Protein AF-A0A6V8D9H2-F1 (afdb_monomer)

Foldseek 3Di:
DLADDPVRVVVVCVVPAPVVCNPVVVVVVVVCDVPALDQPDHPLVPRPCNVVDPCSVPSNPHNPDDDADAAEDEKEFEWAAEPVRATAWDQADCDDDCHRAIDTDMDRDDPPVPFAWDAWDWDDDPHHTYIYTYTYDYDHDHDDPVVDDDPPPPD

pLDDT: mean 92.63, std 9.03, range [36.03, 98.44]

Secondary structure (DSSP, 8-state):
--S--HHHHHHHHHHH--GGGHHHHHHHHHHHHHHTS-SSS--TTT-TTTTT-GGGGSGGGSSPP---PPEEEEEEEEEEE-TTSPBP-EEPPSSSTTTT-EESEEESS---TTSEEEEEEEEE-SSEEEEEEEEEEE-SS---TTSS-------

Radius of gyration: 24.23 Å; Cα contacts (8 Å, |Δi|>4): 213; chains: 1; bounding box: 51×33×61 Å

Mean predicted aligned error: 6.46 Å

Structure (mmCIF, N/CA/C/O backbone):
data_AF-A0A6V8D9H2-F1
#
_entry.id   AF-A0A6V8D9H2-F1
#
loop_
_atom_site.group_PDB
_atom_site.id
_atom_site.type_symbol
_atom_site.label_atom_id
_atom_site.label_alt_id
_atom_site.label_comp_id
_atom_site.label_asym_id
_atom_site.label_entity_id
_atom_site.label_seq_id
_atom_site.pdbx_PDB_ins_code
_atom_site.Cartn_x
_atom_site.Cartn_y
_atom_site.Cartn_z
_atom_site.occupancy
_atom_site.B_iso_or_equiv
_atom_site.auth_seq_id
_atom_site.auth_comp_id
_atom_site.auth_asym_id
_atom_site.auth_atom_id
_atom_site.pdbx_PDB_model_num
ATOM 1 N N . ASP A 1 1 ? 22.622 -6.056 -16.670 1.00 82.00 1 ASP A N 1
ATOM 2 C CA . ASP A 1 1 ? 22.184 -6.567 -15.365 1.00 82.00 1 ASP A CA 1
ATOM 3 C C . ASP A 1 1 ? 20.658 -6.588 -15.344 1.00 82.00 1 ASP A C 1
ATOM 5 O O . ASP A 1 1 ? 20.072 -5.668 -15.902 1.00 82.00 1 ASP A O 1
ATOM 9 N N . ALA A 1 2 ?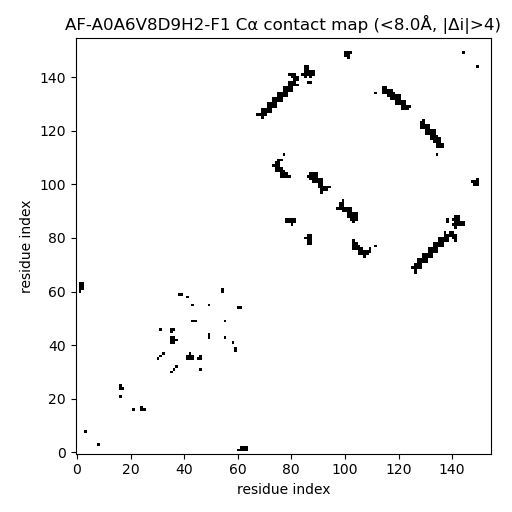 20.028 -7.646 -14.828 1.00 87.12 2 ALA A N 1
ATOM 10 C CA . ALA A 1 2 ? 18.568 -7.729 -14.692 1.00 87.12 2 ALA A CA 1
ATOM 11 C C . ALA A 1 2 ? 18.058 -7.117 -13.377 1.00 87.12 2 ALA A C 1
ATOM 13 O O . ALA A 1 2 ? 16.860 -6.871 -13.249 1.00 87.12 2 ALA A O 1
ATOM 14 N N . SER A 1 3 ? 18.968 -6.821 -12.447 1.00 89.56 3 SER A N 1
ATOM 15 C CA . SER A 1 3 ? 18.671 -6.278 -11.122 1.00 89.56 3 SER A CA 1
ATOM 16 C C . SER A 1 3 ? 19.520 -5.032 -10.829 1.00 89.56 3 SER A C 1
ATOM 18 O O . SER A 1 3 ? 20.252 -5.020 -9.838 1.00 89.56 3 SER A O 1
ATOM 20 N N . PRO A 1 4 ? 19.479 -3.985 -11.678 1.00 91.19 4 PRO A N 1
ATOM 21 C CA . PRO A 1 4 ? 20.309 -2.805 -11.467 1.00 91.19 4 PRO A CA 1
ATOM 22 C C . PRO A 1 4 ? 19.927 -2.089 -10.163 1.00 91.19 4 PRO A C 1
ATOM 24 O O . PRO A 1 4 ? 18.753 -2.005 -9.797 1.00 91.19 4 PRO A O 1
ATOM 27 N N . SER A 1 5 ? 20.922 -1.539 -9.467 1.00 92.88 5 SER A N 1
ATOM 28 C CA . SER A 1 5 ? 20.682 -0.710 -8.283 1.00 92.88 5 SER A CA 1
ATOM 29 C C . SER A 1 5 ? 20.039 0.632 -8.674 1.00 92.88 5 SER A C 1
ATOM 31 O O . SER A 1 5 ? 20.299 1.126 -9.775 1.00 92.88 5 SER A O 1
ATOM 33 N N . PRO A 1 6 ? 19.249 1.277 -7.792 1.00 93.75 6 PRO A N 1
ATOM 34 C CA . PRO A 1 6 ? 18.668 2.588 -8.091 1.00 93.75 6 PRO A CA 1
ATOM 35 C C . PRO A 1 6 ? 19.701 3.645 -8.530 1.00 93.75 6 PRO A C 1
ATOM 37 O O . PRO A 1 6 ? 19.439 4.319 -9.524 1.00 93.75 6 PRO A O 1
ATOM 40 N N . PRO A 1 7 ? 20.902 3.747 -7.915 1.00 96.69 7 PRO A N 1
ATOM 41 C CA . PRO A 1 7 ? 21.945 4.646 -8.412 1.00 96.69 7 PRO A CA 1
ATOM 42 C C . PRO A 1 7 ? 22.411 4.312 -9.833 1.00 96.69 7 PRO A C 1
ATOM 44 O O . PRO A 1 7 ? 22.593 5.216 -10.638 1.00 96.69 7 PRO A O 1
ATOM 47 N N . SER A 1 8 ? 22.552 3.026 -10.179 1.00 94.62 8 SER A N 1
ATOM 48 C CA . SER A 1 8 ? 22.930 2.624 -11.540 1.00 94.62 8 SER A CA 1
ATOM 49 C C . SER A 1 8 ? 21.862 2.989 -12.569 1.00 94.62 8 SER A C 1
ATOM 51 O O . SER A 1 8 ? 22.209 3.341 -13.696 1.00 94.62 8 SER A O 1
ATOM 53 N N . VAL A 1 9 ? 20.580 2.880 -12.206 1.00 93.62 9 VAL A N 1
ATOM 54 C CA . VAL A 1 9 ? 19.468 3.297 -13.070 1.00 93.62 9 VAL A CA 1
ATOM 55 C C . VAL A 1 9 ? 19.478 4.813 -13.246 1.00 93.62 9 VAL A C 1
ATOM 57 O O . VAL A 1 9 ? 19.365 5.278 -14.377 1.00 93.62 9 VAL A O 1
ATOM 60 N N . GLN A 1 10 ? 19.681 5.570 -12.162 1.00 95.38 10 GLN A N 1
ATOM 61 C CA . GLN A 1 10 ? 19.762 7.031 -12.211 1.00 95.38 10 GLN A CA 1
ATOM 62 C C . GLN A 1 10 ? 20.922 7.500 -13.094 1.00 95.38 10 GLN A C 1
ATOM 64 O O . GLN A 1 10 ? 20.703 8.282 -14.009 1.00 95.38 10 GLN A O 1
ATOM 69 N N . SER A 1 11 ? 22.130 6.959 -12.905 1.00 97.00 11 SER A N 1
ATOM 70 C CA . SER A 1 11 ? 23.286 7.326 -13.732 1.00 97.00 11 SER A CA 1
ATOM 71 C C . SER A 1 11 ? 23.067 7.042 -15.219 1.00 97.00 11 SER A C 1
ATOM 73 O O . SER A 1 11 ? 23.532 7.802 -16.064 1.00 97.00 11 SER A O 1
ATOM 75 N N . TRP A 1 12 ? 22.360 5.960 -15.560 1.00 94.25 12 TRP A N 1
ATOM 76 C CA . TRP A 1 12 ? 21.986 5.699 -16.949 1.00 94.25 12 TRP A CA 1
ATOM 77 C C . TRP A 1 12 ? 20.944 6.701 -17.454 1.00 94.25 12 TRP A C 1
ATOM 79 O O . TRP A 1 12 ? 21.103 7.212 -18.558 1.00 94.25 12 TRP A O 1
ATOM 89 N N . ALA A 1 13 ? 19.915 6.995 -16.653 1.00 94.75 13 ALA A N 1
ATOM 90 C CA . ALA A 1 13 ? 18.868 7.951 -17.001 1.00 94.75 13 ALA A CA 1
ATOM 91 C C . ALA A 1 13 ? 19.447 9.348 -17.271 1.00 94.75 13 ALA A C 1
ATOM 93 O O . ALA A 1 13 ? 19.122 9.944 -18.294 1.00 94.75 13 ALA A O 1
ATOM 94 N N . ASP A 1 14 ? 20.365 9.815 -16.423 1.00 95.75 14 ASP A N 1
ATOM 95 C CA . ASP A 1 14 ? 21.052 11.100 -16.587 1.00 95.75 14 ASP A CA 1
ATOM 96 C C . ASP A 1 14 ? 21.898 11.133 -17.868 1.00 95.75 14 ASP A C 1
ATOM 98 O O . ASP A 1 14 ? 21.921 12.135 -18.578 1.00 95.75 14 ASP A O 1
ATOM 102 N N . ALA A 1 15 ? 22.566 10.023 -18.201 1.00 95.38 15 ALA A N 1
ATOM 103 C CA . ALA A 1 15 ? 23.415 9.928 -19.387 1.00 95.38 15 ALA A CA 1
ATOM 104 C C . ALA A 1 15 ? 22.631 9.937 -20.711 1.00 95.38 15 ALA A C 1
ATOM 106 O O . ALA A 1 15 ? 23.188 10.307 -21.744 1.00 95.38 15 ALA A O 1
ATOM 107 N N . VAL A 1 16 ? 21.367 9.502 -20.702 1.00 93.19 16 VAL A N 1
ATOM 108 C CA . VAL A 1 16 ? 20.512 9.459 -21.903 1.00 93.19 16 VAL A CA 1
ATOM 109 C C . VAL A 1 16 ? 19.492 10.594 -21.956 1.00 93.19 16 VAL A C 1
ATOM 111 O O . VAL A 1 16 ? 18.766 10.700 -22.942 1.00 93.19 16 VAL A O 1
ATOM 114 N N . LEU A 1 17 ? 19.413 11.423 -20.914 1.00 95.62 17 LEU A N 1
ATOM 115 C CA . LEU A 1 17 ? 18.440 12.500 -20.808 1.00 95.62 17 LEU A CA 1
ATOM 116 C C . LEU A 1 17 ? 18.625 13.525 -21.929 1.00 95.62 17 LEU A C 1
ATOM 118 O O . LEU A 1 17 ? 19.703 14.088 -22.125 1.00 95.62 17 LEU A O 1
ATOM 122 N N . TRP A 1 18 ? 17.531 13.844 -22.615 1.00 95.69 18 TRP A N 1
ATOM 123 C CA . TRP A 1 18 ? 17.488 14.993 -23.507 1.00 95.69 18 TRP A CA 1
ATOM 124 C C . TRP A 1 18 ? 17.215 16.274 -22.708 1.00 95.69 18 TRP A C 1
ATOM 126 O O . TRP A 1 18 ? 16.068 16.679 -22.529 1.00 95.69 18 TRP A O 1
ATOM 136 N N . SER A 1 19 ? 18.277 16.912 -22.209 1.00 94.31 19 SER A N 1
ATOM 137 C CA . SER A 1 19 ? 18.178 18.077 -21.312 1.00 94.31 19 SER A CA 1
ATOM 138 C C . SER A 1 19 ? 17.323 19.246 -21.831 1.00 94.31 19 SER A C 1
ATOM 140 O O . SER A 1 19 ? 16.612 19.833 -21.017 1.00 94.31 19 SER A O 1
ATOM 142 N N . PRO A 1 20 ? 17.332 19.602 -23.135 1.00 97.00 20 PRO A N 1
ATOM 143 C CA . PRO A 1 20 ? 16.496 20.689 -23.652 1.00 97.00 20 PRO A CA 1
ATOM 144 C C . PRO A 1 20 ? 14.986 20.469 -23.504 1.00 97.00 20 PRO A C 1
ATOM 146 O O . PRO A 1 20 ? 14.241 21.443 -23.512 1.00 97.00 20 PRO A O 1
ATOM 149 N N . ASP A 1 21 ? 14.535 19.219 -23.364 1.00 96.44 21 ASP A N 1
ATOM 150 C CA . ASP A 1 21 ? 13.128 18.884 -23.129 1.00 96.44 21 ASP A CA 1
ATOM 151 C C . ASP A 1 21 ? 13.000 17.649 -22.221 1.00 96.44 21 ASP A C 1
ATOM 153 O O . ASP A 1 21 ? 12.437 16.605 -22.568 1.00 96.44 21 ASP A O 1
ATOM 157 N N . ALA A 1 22 ? 13.591 17.768 -21.031 1.00 96.38 22 ALA A N 1
ATOM 158 C CA . ALA A 1 22 ? 13.644 16.694 -20.044 1.00 96.38 22 ALA A CA 1
ATOM 159 C C . ALA A 1 22 ? 12.246 16.207 -19.616 1.00 96.38 22 ALA A C 1
ATOM 161 O O . ALA A 1 22 ? 12.066 15.027 -19.312 1.00 96.38 22 ALA A O 1
ATOM 162 N N . GLY A 1 23 ? 11.252 17.103 -19.609 1.00 96.88 23 GLY A N 1
ATOM 163 C CA . GLY A 1 23 ? 9.868 16.782 -19.259 1.00 96.88 23 GLY A CA 1
ATOM 164 C C . GLY A 1 23 ? 9.243 15.799 -20.245 1.00 96.88 23 GLY A C 1
ATOM 165 O O . GLY A 1 23 ? 8.810 14.717 -19.839 1.00 96.88 23 GLY A O 1
ATOM 166 N N . ASN A 1 24 ? 9.261 16.128 -21.541 1.00 97.56 24 ASN A N 1
ATOM 167 C CA . ASN A 1 24 ? 8.725 15.232 -22.564 1.00 97.56 24 ASN A CA 1
ATOM 168 C C . ASN A 1 24 ? 9.559 13.957 -22.702 1.00 97.56 24 ASN A C 1
ATOM 170 O O . ASN A 1 24 ? 8.991 12.891 -22.928 1.00 97.56 24 ASN A O 1
ATOM 174 N N . TRP A 1 25 ? 10.881 14.027 -22.509 1.00 96.81 25 TRP A N 1
ATOM 175 C CA . TRP A 1 25 ? 11.728 12.833 -22.474 1.00 96.81 25 TRP A CA 1
ATOM 176 C C . TRP A 1 25 ? 11.294 11.854 -21.376 1.00 96.81 25 TRP A C 1
ATOM 178 O O . TRP A 1 25 ? 11.032 10.683 -21.656 1.00 96.81 25 TRP A O 1
ATOM 188 N N . ASN A 1 26 ? 11.157 12.332 -20.136 1.00 96.12 26 ASN A N 1
ATOM 189 C CA . ASN A 1 26 ? 10.731 11.501 -19.010 1.00 96.12 26 ASN A CA 1
ATOM 190 C C . ASN A 1 26 ? 9.326 10.934 -19.234 1.00 96.12 26 ASN A C 1
ATOM 192 O O . ASN A 1 26 ? 9.109 9.739 -19.025 1.00 96.12 26 ASN A O 1
ATOM 196 N N . GLN A 1 27 ? 8.397 11.756 -19.731 1.00 97.62 27 GLN A N 1
ATOM 197 C CA . GLN A 1 27 ? 7.046 11.303 -20.050 1.00 97.62 27 GLN A CA 1
ATOM 198 C C . GLN A 1 27 ? 7.050 10.230 -21.145 1.00 97.62 27 GLN A C 1
ATOM 200 O O . GLN A 1 27 ? 6.366 9.220 -21.007 1.00 97.62 27 GLN A O 1
ATOM 205 N N . ALA A 1 28 ? 7.848 10.395 -22.203 1.00 96.50 28 ALA A N 1
ATOM 206 C CA . ALA A 1 28 ? 7.965 9.408 -23.273 1.00 96.50 28 ALA A CA 1
ATOM 207 C C . ALA A 1 28 ? 8.517 8.066 -22.761 1.00 96.50 28 ALA A C 1
ATOM 209 O O . ALA A 1 28 ? 8.022 7.007 -23.151 1.00 96.50 28 ALA A O 1
ATOM 210 N N . VAL A 1 29 ? 9.502 8.088 -21.855 1.00 95.81 29 VAL A N 1
ATOM 211 C CA . VAL A 1 29 ? 10.046 6.872 -21.225 1.00 95.81 29 VAL A CA 1
ATOM 212 C C . VAL A 1 29 ? 9.006 6.196 -20.320 1.00 95.81 29 VAL A C 1
ATOM 214 O O . VAL A 1 29 ? 8.861 4.972 -20.367 1.00 95.81 29 VAL A O 1
ATOM 217 N N . MET A 1 30 ? 8.251 6.967 -19.530 1.00 96.62 30 MET A N 1
ATOM 218 C CA . MET A 1 30 ? 7.162 6.443 -18.694 1.00 96.62 30 MET A CA 1
ATOM 219 C C . MET A 1 30 ? 6.048 5.816 -19.543 1.00 96.62 30 MET A C 1
ATOM 221 O O . MET A 1 30 ? 5.632 4.686 -19.279 1.00 96.62 30 MET A O 1
ATOM 225 N N . GLU A 1 31 ? 5.619 6.504 -20.602 1.00 97.75 31 GLU A N 1
ATOM 226 C CA . GLU A 1 31 ? 4.577 6.041 -21.521 1.00 97.75 31 GLU A CA 1
ATOM 227 C C . GLU A 1 31 ? 5.002 4.770 -22.267 1.00 97.75 31 GLU A C 1
ATOM 229 O O . GLU A 1 31 ? 4.214 3.830 -22.416 1.00 97.75 31 GLU A O 1
ATOM 234 N N . LEU A 1 32 ? 6.277 4.688 -22.669 1.00 96.81 32 LEU A N 1
ATOM 235 C CA . LEU A 1 32 ? 6.856 3.481 -23.252 1.00 96.81 32 LEU A CA 1
ATOM 236 C C . LEU A 1 32 ? 6.722 2.288 -22.294 1.00 96.81 32 LEU A C 1
ATOM 238 O O . LEU A 1 32 ? 6.323 1.207 -22.730 1.00 96.81 32 LEU A O 1
ATOM 242 N N . GLY A 1 33 ? 7.030 2.468 -21.006 1.00 95.94 33 GLY A N 1
ATOM 243 C CA . GLY A 1 33 ? 6.873 1.433 -19.976 1.00 95.94 33 GLY A CA 1
ATOM 244 C C . GLY A 1 33 ? 5.413 1.042 -19.717 1.00 95.94 33 GLY A C 1
ATOM 245 O O . GLY A 1 33 ? 5.121 -0.130 -19.476 1.00 95.94 33 GLY A O 1
ATOM 246 N N . ALA A 1 34 ? 4.492 2.001 -19.823 1.00 96.69 34 ALA A N 1
ATOM 247 C CA . ALA A 1 34 ? 3.068 1.787 -19.586 1.00 96.69 34 ALA A CA 1
ATOM 248 C C . ALA A 1 34 ? 2.361 1.045 -20.736 1.00 96.69 34 ALA A C 1
ATOM 250 O O . ALA A 1 34 ? 1.508 0.195 -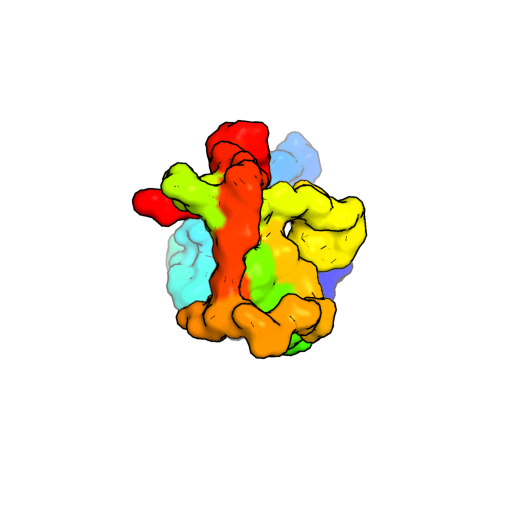20.483 1.00 96.69 34 ALA A O 1
ATOM 251 N N . THR A 1 35 ? 2.713 1.328 -21.997 1.00 96.88 35 THR A N 1
ATOM 252 C CA . THR A 1 35 ? 1.919 0.879 -23.163 1.00 96.88 35 THR A CA 1
ATOM 253 C C . THR A 1 35 ? 2.609 -0.135 -24.075 1.00 96.88 35 THR A C 1
ATOM 255 O O . THR A 1 35 ? 1.927 -0.918 -24.755 1.00 96.88 35 THR A O 1
ATOM 258 N N . ILE A 1 36 ? 3.948 -0.152 -24.092 1.00 97.31 36 ILE A N 1
ATOM 259 C CA . ILE A 1 36 ? 4.757 -0.973 -25.003 1.00 97.31 36 ILE A CA 1
ATOM 260 C C . ILE A 1 36 ? 5.628 -1.962 -24.231 1.00 97.31 36 ILE A C 1
ATOM 262 O O . ILE A 1 36 ? 5.486 -3.168 -24.416 1.00 97.31 36 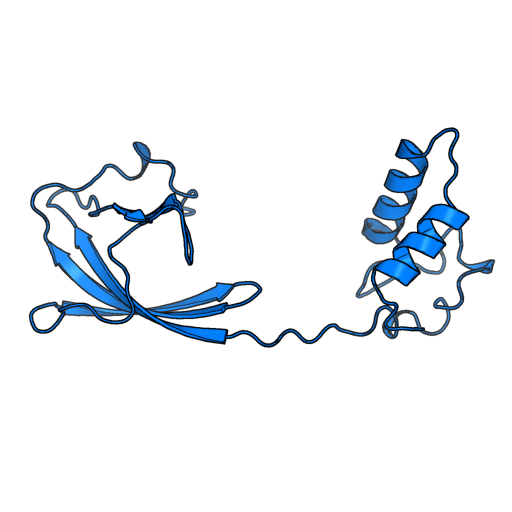ILE A O 1
ATOM 266 N N . CYS A 1 37 ? 6.526 -1.490 -23.369 1.00 96.50 37 CYS A N 1
ATOM 267 C CA . CYS A 1 37 ? 7.475 -2.303 -22.610 1.00 96.50 37 CYS A CA 1
ATOM 268 C C . CYS A 1 37 ? 6.861 -2.802 -21.289 1.00 96.50 37 CYS A C 1
ATOM 270 O O . CYS A 1 37 ? 7.411 -2.590 -20.210 1.00 96.50 37 CYS A O 1
ATOM 272 N N . THR A 1 38 ? 5.695 -3.446 -21.378 1.00 95.00 38 THR A N 1
ATOM 273 C CA . THR A 1 38 ? 4.925 -3.868 -20.199 1.00 95.00 38 THR A CA 1
ATOM 274 C C . THR A 1 38 ? 5.504 -5.129 -19.532 1.00 95.00 38 THR A C 1
ATOM 276 O O . THR A 1 38 ? 6.112 -5.952 -20.221 1.00 95.00 38 THR A O 1
ATOM 279 N N . PRO A 1 39 ? 5.277 -5.353 -18.219 1.00 91.38 39 PRO A N 1
ATOM 280 C CA . PRO A 1 39 ? 5.875 -6.482 -17.493 1.00 91.38 39 PRO A CA 1
ATOM 281 C C . PRO A 1 39 ? 5.453 -7.881 -17.965 1.00 91.38 39 PRO A C 1
ATOM 283 O O . PRO A 1 39 ? 6.223 -8.825 -17.834 1.00 91.38 39 PRO A O 1
ATOM 286 N N . LYS A 1 40 ? 4.216 -8.045 -18.458 1.00 89.12 40 LYS A N 1
ATOM 287 C CA . LYS A 1 40 ? 3.663 -9.366 -18.822 1.00 89.12 40 LYS A CA 1
ATOM 288 C C . LYS A 1 40 ? 3.742 -9.658 -20.319 1.00 89.12 40 LYS A C 1
ATOM 290 O O . LYS A 1 40 ? 4.129 -10.757 -20.699 1.00 89.12 40 LYS A O 1
ATOM 295 N N . SER A 1 41 ? 3.378 -8.683 -21.154 1.00 92.25 41 SER A N 1
ATOM 296 C CA . SER A 1 41 ? 3.242 -8.867 -22.605 1.00 92.25 41 SER A CA 1
ATOM 297 C C . SER A 1 41 ? 3.811 -7.659 -23.357 1.00 92.25 41 SER A C 1
ATOM 299 O O . SER A 1 41 ? 3.052 -6.842 -23.891 1.00 92.25 41 SER A O 1
ATOM 301 N N . PRO A 1 42 ? 5.144 -7.492 -23.380 1.00 96.06 42 PRO A N 1
ATOM 302 C CA . PRO A 1 42 ? 5.766 -6.354 -24.032 1.00 96.06 42 PRO A CA 1
ATOM 303 C C . PRO A 1 42 ? 5.639 -6.445 -25.556 1.00 96.06 42 PRO A C 1
ATOM 305 O O . PRO A 1 42 ? 5.901 -7.476 -26.176 1.00 96.06 42 PRO A O 1
ATOM 308 N N . LYS A 1 43 ? 5.279 -5.330 -26.190 1.00 96.69 43 LYS A N 1
ATOM 309 C CA . LYS A 1 43 ? 5.076 -5.209 -27.639 1.00 96.69 43 LYS A CA 1
ATOM 310 C C . LYS A 1 43 ? 6.395 -4.882 -28.342 1.00 96.69 43 LYS A C 1
ATOM 312 O O . LYS A 1 43 ? 6.530 -3.849 -28.992 1.00 96.69 43 LYS A O 1
ATOM 317 N N . CYS A 1 44 ? 7.400 -5.748 -28.202 1.00 96.19 44 CYS A N 1
ATOM 318 C CA . CYS A 1 44 ? 8.757 -5.483 -28.697 1.00 96.19 44 CYS A CA 1
ATOM 319 C C . CYS A 1 44 ? 8.850 -5.254 -30.218 1.00 96.19 44 CYS A C 1
ATOM 321 O O . CYS A 1 44 ? 9.817 -4.649 -30.674 1.00 96.19 44 CYS A O 1
ATOM 323 N N . THR A 1 45 ? 7.881 -5.728 -31.004 1.00 95.06 45 THR A N 1
ATOM 324 C CA . THR A 1 45 ? 7.787 -5.467 -32.451 1.00 95.06 45 THR A CA 1
ATOM 325 C C . THR A 1 45 ? 7.383 -4.029 -32.775 1.00 95.06 45 THR A C 1
ATOM 327 O O . THR A 1 45 ? 7.793 -3.517 -33.808 1.00 95.06 45 THR A O 1
ATOM 330 N N . LEU A 1 46 ? 6.629 -3.376 -31.885 1.00 96.12 46 LEU A N 1
ATOM 331 C CA . LEU A 1 46 ? 6.186 -1.982 -32.005 1.00 96.12 46 LEU A CA 1
ATOM 332 C C . LEU A 1 46 ? 7.095 -1.008 -31.240 1.00 96.12 46 LEU A C 1
ATOM 334 O O . LEU A 1 46 ? 6.860 0.195 -31.243 1.00 96.12 46 LEU A O 1
ATOM 338 N N . CYS A 1 47 ? 8.111 -1.519 -30.539 1.00 96.81 47 CYS A N 1
ATOM 339 C CA . CYS A 1 47 ? 8.958 -0.704 -29.682 1.00 96.81 47 CYS A CA 1
ATOM 340 C C . CYS A 1 47 ? 9.929 0.158 -30.512 1.00 96.81 47 CYS A C 1
ATOM 342 O O . CYS A 1 47 ? 10.738 -0.401 -31.259 1.00 96.81 47 CYS A O 1
ATOM 344 N N . PRO A 1 48 ? 9.921 1.497 -30.354 1.00 96.00 48 PRO A N 1
ATOM 345 C CA . PRO A 1 48 ? 10.748 2.401 -31.159 1.00 96.00 48 PRO A CA 1
ATOM 346 C C . PRO A 1 48 ? 12.255 2.212 -30.928 1.00 96.00 48 PRO A C 1
ATOM 348 O O . PRO A 1 48 ? 13.058 2.527 -31.798 1.00 96.00 48 PRO A O 1
ATOM 351 N N . ILE A 1 49 ? 12.648 1.640 -29.785 1.00 94.88 49 ILE A N 1
ATOM 352 C CA . ILE A 1 49 ? 14.050 1.368 -29.419 1.00 94.88 49 ILE A CA 1
ATOM 353 C C . ILE A 1 49 ? 14.417 -0.121 -29.532 1.00 94.88 49 ILE A C 1
ATOM 355 O O . ILE A 1 49 ? 15.415 -0.585 -28.980 1.00 94.88 49 ILE A O 1
ATOM 359 N N . ALA A 1 50 ? 13.604 -0.915 -30.234 1.00 95.88 50 ALA A N 1
ATOM 360 C CA . ALA A 1 50 ? 13.785 -2.361 -30.344 1.00 95.88 50 ALA A CA 1
ATOM 361 C C . ALA A 1 50 ? 15.127 -2.777 -30.971 1.00 95.88 50 ALA A C 1
ATOM 363 O O . ALA A 1 50 ? 15.603 -3.879 -30.700 1.00 95.88 50 ALA A O 1
ATOM 364 N N . SER A 1 51 ? 15.719 -1.934 -31.820 1.00 95.00 51 SER A N 1
ATOM 365 C CA . SER A 1 51 ? 17.001 -2.196 -32.487 1.00 95.00 51 SER A CA 1
ATOM 366 C C . SER A 1 51 ? 18.192 -2.165 -31.525 1.00 95.00 51 SER A C 1
ATOM 368 O O . SER A 1 51 ? 19.140 -2.922 -31.715 1.00 95.00 51 SER A O 1
ATOM 370 N N . SER A 1 52 ? 18.132 -1.346 -30.471 1.00 93.38 52 SER A N 1
ATOM 371 C CA . SER A 1 52 ? 19.194 -1.187 -29.468 1.00 93.38 52 SER A CA 1
ATOM 372 C C . SER A 1 52 ? 18.891 -1.887 -28.133 1.00 93.38 52 SER A C 1
ATOM 374 O O . SER A 1 52 ? 19.756 -1.970 -27.257 1.00 93.38 52 SER A O 1
ATOM 376 N N . CYS A 1 53 ? 17.683 -2.436 -27.962 1.00 93.88 53 CYS A N 1
ATOM 377 C CA . CYS A 1 53 ? 17.254 -3.076 -26.721 1.00 93.88 53 CYS A CA 1
ATOM 378 C C . CYS A 1 53 ? 17.859 -4.478 -26.530 1.00 93.88 53 CYS A C 1
ATOM 380 O O . CYS A 1 53 ? 17.433 -5.460 -27.144 1.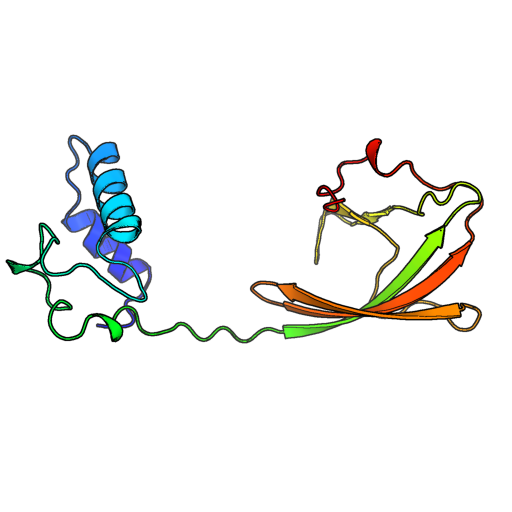00 93.88 53 CYS A O 1
ATOM 382 N N . LYS A 1 54 ? 18.793 -4.600 -25.577 1.00 91.75 54 LYS A N 1
ATOM 383 C CA . LYS A 1 54 ? 19.406 -5.885 -25.185 1.00 91.75 54 LYS A CA 1
ATOM 384 C C . LYS A 1 54 ? 18.397 -6.888 -24.603 1.00 91.75 54 LYS A C 1
ATOM 386 O O . LYS A 1 54 ? 18.596 -8.090 -24.738 1.00 91.75 54 LYS A O 1
ATOM 391 N N . GLY A 1 55 ? 17.311 -6.404 -23.994 1.00 92.50 55 GLY A N 1
ATOM 392 C CA . GLY A 1 55 ? 16.259 -7.232 -23.394 1.00 92.50 55 GLY A CA 1
ATOM 393 C C . GLY A 1 55 ? 15.241 -7.797 -24.390 1.00 92.50 55 GLY A C 1
ATOM 394 O O . GLY A 1 55 ? 14.472 -8.675 -24.024 1.00 92.50 55 GLY A O 1
ATOM 395 N N . LYS A 1 56 ? 15.238 -7.356 -25.659 1.00 94.06 56 LYS A N 1
ATOM 396 C CA . LYS A 1 56 ? 14.213 -7.729 -26.656 1.00 94.06 56 LYS A CA 1
ATOM 397 C C . LYS A 1 56 ? 14.053 -9.240 -26.861 1.00 94.06 56 LYS A C 1
ATOM 399 O O . LYS A 1 56 ? 12.953 -9.693 -27.156 1.00 94.06 56 LYS A O 1
ATOM 404 N N . LYS A 1 57 ? 15.144 -10.007 -26.757 1.00 92.94 57 LYS A N 1
ATOM 405 C CA . LYS A 1 57 ? 15.131 -11.466 -26.968 1.00 92.94 57 LYS A CA 1
ATOM 406 C C . LYS A 1 57 ? 14.552 -12.239 -25.782 1.00 92.94 57 LYS A C 1
ATOM 408 O O . LYS A 1 57 ? 14.026 -13.325 -25.979 1.00 92.94 57 LYS A O 1
ATOM 413 N N . GLU A 1 58 ? 14.658 -11.688 -24.577 1.00 93.44 58 GLU A N 1
ATOM 414 C CA . GLU A 1 58 ? 14.230 -12.336 -23.336 1.00 93.44 58 GLU A CA 1
ATOM 415 C C . GLU A 1 58 ? 13.608 -11.293 -22.390 1.00 93.44 58 GLU A C 1
ATOM 417 O O . GLU A 1 58 ? 14.141 -11.015 -21.316 1.00 93.44 58 GLU A O 1
ATOM 422 N N . PRO A 1 59 ? 12.497 -10.644 -22.784 1.00 92.75 59 PRO A N 1
ATOM 423 C CA . PRO A 1 59 ? 11.995 -9.489 -22.049 1.00 92.75 59 PRO A CA 1
ATOM 424 C C . PRO A 1 59 ? 11.435 -9.871 -20.673 1.00 92.75 59 PRO A C 1
ATOM 426 O O . PRO A 1 59 ? 11.569 -9.098 -19.735 1.00 92.75 59 PRO A O 1
ATOM 429 N N . ALA A 1 60 ? 10.910 -11.092 -20.516 1.00 90.00 60 ALA A N 1
ATOM 430 C CA . ALA A 1 60 ? 10.408 -11.610 -19.239 1.00 90.00 60 ALA A CA 1
ATOM 431 C C . ALA A 1 60 ? 11.491 -11.748 -18.150 1.00 90.00 60 ALA A C 1
ATOM 433 O O . ALA A 1 60 ? 11.167 -11.886 -16.973 1.00 90.00 60 ALA A O 1
ATOM 434 N N . ARG A 1 61 ? 12.778 -11.703 -18.522 1.00 90.69 61 ARG A N 1
ATOM 435 C CA . ARG A 1 61 ? 13.894 -11.693 -17.569 1.00 90.69 61 ARG A CA 1
ATOM 436 C C . ARG A 1 61 ? 14.098 -10.328 -16.905 1.00 90.69 61 ARG A C 1
ATOM 438 O O . ARG A 1 61 ? 14.803 -10.258 -15.899 1.00 90.69 61 ARG A O 1
ATOM 445 N N . TYR A 1 62 ? 13.528 -9.254 -17.457 1.00 91.31 62 TYR A N 1
ATOM 446 C CA . TYR A 1 62 ? 13.817 -7.880 -17.053 1.00 91.31 62 TYR A CA 1
ATOM 447 C C . TYR A 1 62 ? 12.561 -7.099 -16.629 1.00 91.31 62 TYR A C 1
ATOM 449 O O . TYR A 1 62 ? 11.569 -7.101 -17.354 1.00 91.31 62 TYR A O 1
ATOM 457 N N . PRO A 1 63 ? 12.638 -6.327 -15.529 1.00 89.38 63 PRO A N 1
ATOM 458 C CA . PRO A 1 63 ? 13.613 -6.476 -14.447 1.00 89.38 63 PRO A CA 1
ATOM 459 C C . PRO A 1 63 ? 13.392 -7.804 -13.708 1.00 89.38 63 PRO A C 1
ATOM 461 O O . PRO A 1 63 ? 12.297 -8.369 -13.736 1.00 89.38 63 PRO A O 1
ATOM 464 N N . ALA A 1 64 ? 14.416 -8.301 -13.020 1.00 89.31 64 ALA A N 1
ATOM 465 C CA . ALA A 1 64 ? 14.239 -9.460 -12.161 1.00 89.31 64 ALA A CA 1
ATOM 466 C C . ALA A 1 64 ? 13.207 -9.142 -11.055 1.00 89.31 64 ALA A C 1
ATOM 468 O O . ALA A 1 64 ? 13.196 -8.022 -10.527 1.00 89.31 64 ALA A O 1
ATOM 469 N N . PRO A 1 65 ? 12.349 -10.102 -10.670 1.00 85.38 65 PRO A N 1
ATOM 470 C CA . PRO A 1 65 ? 11.367 -9.889 -9.617 1.00 85.38 65 PRO A CA 1
ATOM 471 C C . PRO A 1 65 ? 12.021 -9.481 -8.292 1.00 85.38 65 PRO A C 1
ATOM 473 O O . PRO A 1 65 ? 12.919 -10.156 -7.790 1.00 85.38 65 PRO A O 1
ATOM 476 N N . ILE A 1 66 ? 11.522 -8.404 -7.683 1.00 84.56 66 ILE A N 1
ATOM 477 C CA . ILE A 1 66 ? 11.926 -8.006 -6.332 1.00 84.56 66 ILE A CA 1
ATOM 478 C C . ILE A 1 66 ? 11.022 -8.729 -5.334 1.00 84.56 66 ILE A C 1
ATOM 480 O O . ILE A 1 66 ? 9.865 -8.353 -5.140 1.00 84.56 66 ILE A O 1
ATOM 484 N N . LEU A 1 67 ? 11.555 -9.753 -4.670 1.00 81.44 67 LEU A N 1
ATOM 485 C CA . LEU A 1 67 ? 10.865 -10.412 -3.565 1.00 81.44 67 LEU A CA 1
ATOM 486 C C . LEU A 1 67 ? 10.928 -9.521 -2.320 1.00 81.44 67 LEU A C 1
ATOM 488 O O . LEU A 1 67 ? 11.999 -9.263 -1.775 1.00 81.44 67 LEU A O 1
ATOM 492 N N . ARG A 1 68 ? 9.768 -9.048 -1.855 1.00 83.81 68 ARG A N 1
ATOM 493 C CA . ARG A 1 68 ? 9.654 -8.276 -0.611 1.00 83.81 68 ARG A CA 1
ATOM 494 C C . ARG A 1 68 ? 9.047 -9.149 0.479 1.00 83.81 68 ARG A C 1
ATOM 496 O O . ARG A 1 68 ? 7.903 -9.584 0.360 1.00 83.81 68 ARG A O 1
ATOM 503 N N . ARG A 1 69 ? 9.795 -9.379 1.562 1.00 88.75 69 ARG A N 1
ATOM 504 C CA . ARG A 1 69 ? 9.259 -10.036 2.761 1.00 88.75 69 ARG A CA 1
ATOM 505 C C . ARG A 1 69 ? 8.359 -9.055 3.510 1.00 88.75 69 ARG A C 1
ATOM 507 O O . ARG A 1 69 ? 8.778 -7.939 3.816 1.00 88.75 69 ARG A O 1
ATOM 514 N N . LYS A 1 70 ? 7.137 -9.478 3.823 1.00 90.94 70 LYS A N 1
ATOM 515 C CA . LYS A 1 70 ? 6.208 -8.716 4.666 1.00 90.94 70 LYS A CA 1
ATOM 516 C C . LYS A 1 70 ? 6.400 -9.122 6.122 1.00 90.94 70 LYS A C 1
ATOM 518 O O . LYS A 1 70 ? 6.642 -10.293 6.415 1.00 90.94 70 LYS A O 1
ATOM 523 N N . LYS A 1 71 ? 6.313 -8.152 7.034 1.00 94.06 71 LYS A N 1
ATOM 524 C CA . LYS A 1 71 ? 6.274 -8.437 8.473 1.00 94.06 71 LYS A CA 1
ATOM 525 C C . LYS A 1 71 ? 4.825 -8.740 8.857 1.00 94.06 71 LYS A C 1
ATOM 527 O O . LYS A 1 71 ? 3.966 -7.886 8.635 1.00 94.06 71 LYS A O 1
ATOM 532 N N . ARG A 1 72 ? 4.581 -9.926 9.417 1.00 95.88 72 ARG A N 1
ATOM 533 C CA . ARG A 1 72 ? 3.288 -10.285 10.010 1.00 95.88 72 ARG A CA 1
ATOM 534 C C . ARG A 1 72 ? 2.996 -9.372 11.200 1.00 95.88 72 ARG A C 1
ATOM 536 O O . ARG A 1 72 ? 3.907 -9.074 11.976 1.00 95.88 72 ARG A O 1
ATOM 543 N N . LEU A 1 73 ? 1.759 -8.909 11.290 1.00 95.69 73 LEU A N 1
ATOM 544 C CA . LEU A 1 73 ? 1.263 -8.066 12.364 1.00 95.69 73 LEU A CA 1
ATOM 545 C C . LEU A 1 73 ? -0.090 -8.612 12.820 1.00 95.69 73 LEU A C 1
ATOM 547 O O . LEU A 1 73 ? -1.062 -8.546 12.071 1.00 95.69 73 LEU A O 1
ATOM 551 N N . ASP A 1 74 ? -0.129 -9.154 14.029 1.00 97.44 74 ASP A N 1
ATOM 552 C CA . ASP A 1 74 ? -1.345 -9.662 14.654 1.00 97.44 74 ASP A CA 1
ATOM 553 C C . ASP A 1 74 ? -1.906 -8.571 15.574 1.00 97.44 74 ASP A C 1
ATOM 555 O O . ASP A 1 74 ? -1.224 -8.115 16.491 1.00 97.44 74 ASP A O 1
ATOM 559 N N . LEU A 1 75 ? -3.126 -8.117 15.296 1.00 97.19 75 LEU A N 1
ATOM 560 C CA . LEU A 1 75 ? -3.785 -7.027 16.011 1.00 97.19 75 LEU A CA 1
ATOM 561 C C . LEU A 1 75 ? -5.143 -7.465 16.544 1.00 97.19 75 LEU A C 1
ATOM 563 O O . LEU A 1 75 ? -5.785 -8.393 16.047 1.00 97.19 75 LEU A O 1
ATOM 567 N N . MET A 1 76 ? -5.587 -6.737 17.553 1.00 98.12 76 MET A N 1
ATOM 568 C CA . MET A 1 76 ? -6.924 -6.777 18.111 1.00 98.12 76 MET A CA 1
ATOM 569 C C . MET A 1 76 ? -7.631 -5.471 17.760 1.00 98.12 76 MET A C 1
ATOM 571 O O . MET A 1 76 ? -7.011 -4.409 17.764 1.00 98.12 76 MET A O 1
ATOM 575 N N . CYS A 1 77 ? -8.918 -5.550 17.447 1.00 97.50 77 CYS A N 1
ATOM 576 C CA . CYS A 1 77 ? -9.767 -4.417 17.113 1.00 97.50 77 CYS A CA 1
ATOM 577 C C . CYS A 1 77 ? -11.080 -4.518 17.884 1.00 97.50 77 CYS A C 1
ATOM 579 O O . CYS A 1 77 ? -11.704 -5.579 17.898 1.00 97.50 77 CYS A O 1
ATOM 581 N N . ILE A 1 78 ? -11.527 -3.411 18.470 1.00 97.62 78 ILE A N 1
ATOM 582 C CA . ILE A 1 78 ? -12.842 -3.320 19.104 1.00 97.62 78 ILE A CA 1
ATOM 583 C C . ILE A 1 78 ? -13.719 -2.404 18.254 1.00 97.62 78 ILE A C 1
ATOM 585 O O . ILE A 1 78 ? -13.453 -1.211 18.119 1.00 97.62 78 ILE A O 1
ATOM 589 N N . LEU A 1 79 ? -14.763 -2.976 17.661 1.00 96.69 79 LEU A N 1
ATOM 590 C CA . LEU A 1 79 ? -15.796 -2.256 16.933 1.00 96.69 79 LEU A CA 1
ATOM 591 C C . LEU A 1 79 ? -16.931 -1.911 17.897 1.00 96.69 79 LEU A C 1
ATOM 593 O O . LEU A 1 79 ? -17.775 -2.758 18.199 1.00 96.69 79 LEU A O 1
ATOM 597 N N . ARG A 1 80 ? -16.961 -0.660 18.358 1.00 96.81 80 ARG A N 1
ATOM 598 C CA . ARG A 1 80 ? -18.083 -0.139 19.144 1.00 96.81 80 ARG A CA 1
ATOM 599 C C . ARG A 1 80 ? -19.058 0.591 18.248 1.00 96.81 80 ARG A C 1
ATOM 601 O O . ARG A 1 80 ? -18.624 1.408 17.440 1.00 96.81 80 ARG A O 1
ATOM 608 N N . LEU A 1 81 ? -20.347 0.310 18.396 1.00 96.75 81 LEU A N 1
ATOM 609 C CA . LEU A 1 81 ? -21.415 0.982 17.655 1.00 96.75 81 LEU A CA 1
ATOM 610 C C . LEU A 1 81 ? -22.404 1.624 18.626 1.00 96.75 81 LEU A C 1
ATOM 612 O O . LEU A 1 81 ? -22.731 1.031 19.655 1.00 96.75 81 LEU A O 1
ATOM 616 N N . ASP A 1 82 ? -22.898 2.810 18.286 1.00 96.88 82 ASP A N 1
ATOM 617 C CA . ASP A 1 82 ? -24.013 3.426 19.003 1.00 96.88 82 ASP A CA 1
ATOM 618 C C . ASP A 1 82 ? -25.375 2.890 18.532 1.00 96.88 82 ASP A C 1
ATOM 620 O O . ASP A 1 82 ? -25.473 2.087 17.598 1.00 96.88 82 ASP A O 1
ATOM 624 N N . ALA A 1 83 ? -26.458 3.351 19.166 1.00 96.56 83 ALA A N 1
ATOM 625 C CA . ALA A 1 83 ? -27.824 2.939 18.830 1.00 96.56 83 ALA A CA 1
ATOM 626 C C . ALA A 1 83 ? -28.255 3.290 17.388 1.00 96.56 83 ALA A C 1
ATOM 628 O O . ALA A 1 83 ? -29.217 2.712 16.882 1.00 96.56 83 ALA A O 1
ATOM 629 N N . ARG A 1 84 ? -27.561 4.221 16.715 1.00 96.06 84 ARG A N 1
ATOM 630 C CA . ARG A 1 84 ? -27.786 4.596 15.306 1.00 96.06 84 ARG A CA 1
ATOM 631 C C . ARG A 1 84 ? -26.927 3.769 14.345 1.00 96.06 84 ARG A C 1
ATOM 633 O O . ARG A 1 84 ? -27.096 3.886 13.134 1.00 96.06 84 ARG A O 1
ATOM 640 N N . GLY A 1 85 ? -26.009 2.954 14.864 1.00 94.25 85 GLY A N 1
ATOM 641 C CA . GLY A 1 85 ? -25.025 2.207 14.088 1.00 94.25 85 GLY A CA 1
ATOM 642 C C . GLY A 1 85 ? -23.776 3.014 13.733 1.00 94.25 85 GLY A C 1
ATOM 643 O O . GLY A 1 85 ? -22.995 2.570 12.892 1.00 94.25 85 GLY A O 1
ATOM 644 N N . TRP A 1 86 ? -23.567 4.187 14.336 1.00 95.38 86 TRP A N 1
ATOM 645 C CA . TRP A 1 86 ? -22.342 4.955 14.129 1.00 95.38 86 TRP A CA 1
ATOM 646 C C . TRP A 1 86 ? -21.201 4.387 14.975 1.00 95.38 86 TRP A C 1
ATOM 648 O O . TRP A 1 86 ? -21.412 4.081 16.153 1.00 95.38 86 TRP A O 1
ATOM 658 N N . PRO A 1 87 ? -19.995 4.238 14.403 1.00 95.44 87 PRO A N 1
ATOM 659 C CA . PRO A 1 87 ? -18.871 3.660 15.116 1.00 95.44 87 PRO A CA 1
ATOM 660 C C . PRO A 1 87 ? -18.195 4.646 16.066 1.00 95.44 87 PRO A C 1
ATOM 662 O O . PRO A 1 87 ? -18.154 5.850 15.818 1.00 95.44 87 PRO A O 1
ATOM 665 N N . GLU A 1 88 ? -17.569 4.124 17.117 1.00 96.00 88 GLU A N 1
ATOM 666 C CA . GLU A 1 88 ? -16.465 4.830 17.767 1.00 96.00 88 GLU A CA 1
ATOM 667 C C . GLU A 1 88 ? -15.302 4.943 16.770 1.00 96.00 88 GLU A C 1
ATOM 669 O O . GLU A 1 88 ? -14.805 3.937 16.254 1.00 96.00 88 GLU A O 1
ATOM 674 N N . LEU A 1 89 ? -14.871 6.173 16.489 1.00 95.19 89 LEU A N 1
ATOM 675 C CA . LEU A 1 89 ? -13.717 6.449 15.641 1.00 95.19 89 LEU A CA 1
ATOM 676 C C . LEU A 1 89 ? -12.715 7.289 16.419 1.00 95.19 89 LEU A C 1
ATOM 678 O O . LEU A 1 89 ? -13.061 8.332 16.967 1.00 95.19 89 LEU A O 1
ATOM 682 N N . VAL A 1 90 ? -11.461 6.850 16.409 1.00 93.25 90 VAL A N 1
ATOM 683 C CA . VAL A 1 90 ? -10.325 7.571 16.981 1.00 93.25 90 VAL A CA 1
ATOM 684 C C . VAL A 1 90 ? -9.329 7.904 15.879 1.00 93.25 90 VAL A C 1
ATOM 686 O O . VAL A 1 90 ? -9.066 7.085 14.990 1.00 93.25 90 VAL A O 1
ATOM 689 N N . GLN A 1 91 ? -8.774 9.114 15.915 1.00 94.31 91 GLN A N 1
ATOM 690 C CA . GLN A 1 91 ? -7.632 9.451 15.075 1.00 94.31 91 GLN A CA 1
ATOM 691 C C . GLN A 1 91 ? -6.374 8.862 15.707 1.00 94.31 91 GLN A C 1
ATOM 693 O O . GLN A 1 91 ? -6.084 9.114 16.874 1.00 94.31 91 GLN A O 1
ATOM 698 N N . ARG A 1 92 ? -5.638 8.059 14.939 1.00 94.00 92 ARG A N 1
ATOM 699 C CA . ARG A 1 92 ? -4.384 7.454 15.401 1.00 94.00 92 ARG A CA 1
ATOM 700 C C . ARG A 1 92 ? -3.294 8.507 15.562 1.00 94.00 92 ARG A C 1
ATOM 702 O O . ARG A 1 92 ? -3.307 9.525 14.868 1.00 94.00 92 ARG A O 1
ATOM 709 N N . ASP A 1 93 ? -2.318 8.200 16.411 1.00 93.56 93 ASP A N 1
ATOM 710 C CA . ASP A 1 93 ? -1.135 9.031 16.633 1.00 93.56 93 ASP A CA 1
ATOM 711 C C . ASP A 1 93 ? -0.430 9.418 15.325 1.00 93.56 93 ASP A C 1
ATOM 713 O O . ASP A 1 93 ? -0.545 8.757 14.290 1.00 93.56 93 ASP A O 1
ATOM 717 N N . ALA A 1 94 ? 0.384 10.474 15.386 1.00 93.81 94 ALA A N 1
ATOM 718 C CA . ALA A 1 94 ? 1.171 10.961 14.252 1.00 93.81 94 ALA A CA 1
ATOM 719 C C . ALA A 1 94 ? 2.292 9.998 13.806 1.00 93.81 94 ALA A C 1
ATOM 721 O O . ALA A 1 94 ? 3.006 10.279 12.843 1.00 93.81 94 ALA A O 1
ATOM 722 N N . THR A 1 95 ? 2.468 8.865 14.491 1.00 92.25 95 THR A N 1
ATOM 723 C CA . THR A 1 95 ? 3.500 7.869 14.186 1.00 92.25 95 THR A CA 1
ATOM 724 C C . THR A 1 95 ? 2.928 6.455 14.197 1.00 92.25 95 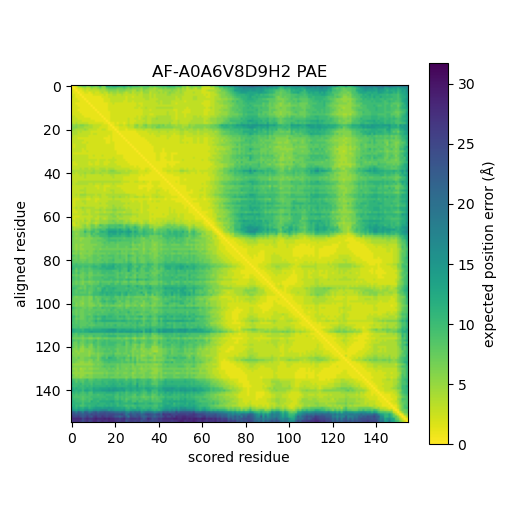THR A C 1
ATOM 726 O O . THR A 1 95 ? 1.852 6.203 14.731 1.00 92.25 95 THR A O 1
ATOM 729 N N . GLY A 1 96 ? 3.657 5.516 13.594 1.00 88.88 96 GLY A N 1
ATOM 730 C CA . GLY A 1 96 ? 3.254 4.114 13.534 1.00 88.88 96 GLY A CA 1
ATOM 731 C C . GLY A 1 96 ? 2.444 3.760 12.287 1.00 88.88 96 GLY A C 1
ATOM 732 O O . GLY A 1 96 ? 2.515 4.421 11.249 1.00 88.88 96 GLY A O 1
ATOM 733 N N . ILE A 1 97 ? 1.737 2.634 12.361 1.00 89.69 97 ILE A N 1
ATOM 734 C CA . ILE A 1 97 ? 0.948 2.105 11.247 1.00 89.69 97 ILE A CA 1
ATOM 735 C C . ILE A 1 97 ? -0.384 2.858 11.140 1.00 89.69 97 ILE A C 1
ATOM 737 O O . ILE A 1 97 ? -1.064 3.052 12.142 1.00 89.69 97 ILE A O 1
ATOM 741 N N . LEU A 1 98 ? -0.754 3.273 9.922 1.00 91.00 98 LEU A N 1
ATOM 742 C CA . LEU A 1 98 ? -1.955 4.086 9.666 1.00 91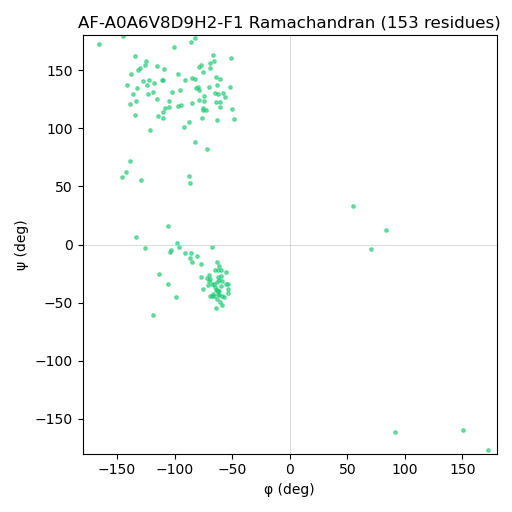.00 98 LEU A CA 1
ATOM 743 C C . LEU A 1 98 ? -1.984 5.389 10.495 1.00 91.00 98 LEU A C 1
ATOM 745 O O . LEU A 1 98 ? -3.048 5.843 10.915 1.00 91.00 98 LEU A O 1
ATOM 749 N N . ALA A 1 99 ? -0.809 5.973 10.749 1.00 93.12 99 ALA A N 1
ATOM 750 C CA . ALA A 1 99 ? -0.654 7.208 11.510 1.00 93.12 99 ALA A CA 1
ATOM 751 C C . ALA A 1 99 ? -1.549 8.334 10.967 1.00 93.12 99 ALA A C 1
ATOM 753 O O . ALA A 1 99 ? -1.645 8.530 9.754 1.00 93.12 99 ALA A O 1
ATOM 754 N N . GLY A 1 100 ? -2.220 9.055 11.865 1.00 92.50 100 GLY A N 1
ATOM 755 C CA . GLY A 1 100 ? -3.143 10.138 11.522 1.00 92.50 100 GLY A CA 1
ATOM 756 C C . GLY A 1 100 ? -4.464 9.708 10.870 1.00 92.50 100 GLY A C 1
ATOM 757 O O . GLY A 1 100 ? -5.317 10.567 10.640 1.00 92.50 100 GLY A O 1
ATOM 758 N N . MET A 1 101 ? -4.672 8.416 10.586 1.00 93.19 101 MET A N 1
ATOM 759 C CA . MET A 1 101 ? -5.925 7.913 10.017 1.00 93.19 101 MET A CA 1
ATOM 760 C C . MET A 1 101 ? -6.960 7.638 11.105 1.00 93.19 101 MET A C 1
ATOM 762 O O . MET A 1 101 ? -6.641 7.093 12.166 1.00 93.19 101 MET A O 1
ATOM 766 N N . TRP A 1 102 ? -8.220 7.927 10.791 1.00 94.00 102 TRP A N 1
ATOM 767 C CA . TRP A 1 102 ? -9.365 7.569 11.622 1.00 94.00 102 TRP A CA 1
ATOM 768 C C . TRP A 1 102 ? -9.691 6.078 11.523 1.00 94.00 102 TRP A C 1
ATOM 770 O O . TRP A 1 102 ? -9.449 5.426 10.504 1.00 94.00 102 TRP A O 1
ATOM 780 N N . GLY A 1 103 ? -10.205 5.500 12.600 1.00 93.56 103 GLY A N 1
ATOM 781 C CA . GLY A 1 103 ? -10.715 4.133 12.600 1.00 93.56 103 GLY A CA 1
ATOM 782 C C . GLY A 1 103 ? -11.081 3.646 13.998 1.00 93.56 103 GLY A C 1
ATOM 783 O O . GLY A 1 103 ? -10.970 4.414 14.952 1.00 93.56 103 GLY A O 1
ATOM 784 N N . PRO A 1 104 ? -11.501 2.379 14.125 1.00 94.69 104 PRO A N 1
ATOM 785 C CA . PRO A 1 104 ? -11.797 1.785 15.423 1.00 94.69 104 PRO A CA 1
ATOM 786 C C . PRO A 1 104 ? -10.528 1.640 16.272 1.00 94.69 104 PRO A C 1
ATOM 788 O O . PRO A 1 104 ? -9.402 1.658 15.751 1.00 94.69 104 PRO A O 1
ATOM 791 N N . VAL A 1 105 ? -10.723 1.444 17.578 1.00 94.88 105 VAL A N 1
ATOM 792 C CA . VAL A 1 105 ? -9.641 1.137 18.518 1.00 94.88 105 VAL A CA 1
ATOM 793 C C . VAL A 1 105 ? -8.969 -0.166 18.097 1.00 94.88 105 VAL A C 1
ATOM 795 O O . VAL A 1 105 ? -9.617 -1.207 17.986 1.00 94.88 105 VAL A O 1
ATOM 798 N N . MET A 1 106 ? -7.661 -0.099 17.853 1.00 94.81 106 MET A N 1
ATOM 799 C CA . MET A 1 106 ? -6.858 -1.220 17.381 1.00 94.81 106 MET A CA 1
ATOM 800 C C . MET A 1 106 ? -5.484 -1.201 18.049 1.00 94.81 106 MET A C 1
ATOM 802 O O . MET A 1 106 ? -4.860 -0.146 18.143 1.00 94.81 106 MET A O 1
ATOM 806 N N . GLY A 1 107 ? -4.997 -2.363 18.472 1.00 94.44 107 GLY A N 1
ATOM 807 C CA . GLY A 1 107 ? -3.708 -2.504 19.149 1.00 94.44 107 GLY A CA 1
ATOM 808 C C . GLY A 1 107 ? -3.249 -3.957 19.216 1.00 94.44 107 GLY A C 1
ATOM 809 O O . GLY A 1 107 ? -3.986 -4.860 18.835 1.00 94.44 107 GLY A O 1
ATOM 810 N N . GLU A 1 108 ? -2.021 -4.194 19.675 1.00 94.25 108 GLU A N 1
ATOM 811 C CA . GLU A 1 108 ? -1.486 -5.559 19.840 1.00 94.25 108 GLU A CA 1
ATOM 812 C C . GLU A 1 108 ? -2.161 -6.297 21.006 1.00 94.25 108 GLU A C 1
ATOM 814 O O . GLU A 1 108 ? -2.432 -7.493 20.910 1.00 94.25 108 GLU A O 1
ATOM 819 N N . THR A 1 109 ? -2.499 -5.555 22.064 1.00 95.06 109 THR A N 1
ATOM 820 C CA . THR A 1 109 ? -3.191 -6.053 23.254 1.00 95.06 109 THR A CA 1
ATOM 821 C C . THR A 1 109 ? -4.311 -5.090 23.607 1.00 95.06 109 THR A C 1
ATOM 823 O O . THR A 1 109 ? -4.058 -3.906 23.824 1.00 95.06 109 THR A O 1
ATOM 826 N N . LEU A 1 110 ? -5.537 -5.597 23.676 1.00 96.38 110 LEU A N 1
ATOM 827 C CA . LEU A 1 110 ? -6.714 -4.870 24.141 1.00 96.38 110 LEU A CA 1
ATOM 828 C C . LEU A 1 110 ? -7.466 -5.744 25.146 1.00 96.38 110 LEU A C 1
ATOM 830 O O . LEU A 1 110 ? -7.435 -6.969 25.031 1.00 96.38 110 LEU A O 1
ATOM 834 N N . ASP A 1 111 ? -8.145 -5.117 26.102 1.00 95.81 111 ASP A N 1
ATOM 835 C CA . ASP A 1 111 ? -9.074 -5.821 26.985 1.00 95.81 111 ASP A CA 1
ATOM 836 C C . ASP A 1 111 ? -10.342 -6.186 26.202 1.00 95.81 111 ASP A C 1
ATOM 838 O O . ASP A 1 111 ? -11.043 -5.311 25.686 1.00 95.8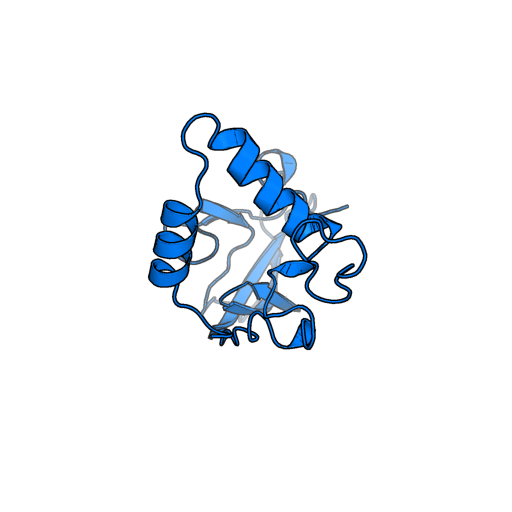1 111 ASP A O 1
ATOM 842 N N . VAL A 1 112 ? -10.580 -7.488 26.049 1.00 96.56 112 VAL A N 1
ATOM 843 C CA . VAL A 1 112 ? -11.680 -8.047 25.250 1.00 96.56 112 VAL A CA 1
ATOM 844 C C . VAL A 1 112 ? -12.437 -9.157 25.976 1.00 96.56 112 VAL A C 1
ATOM 846 O O . VAL A 1 112 ? -13.294 -9.794 25.367 1.00 96.56 112 VAL A O 1
ATOM 849 N N . ASP A 1 113 ? -12.135 -9.408 27.253 1.00 94.38 113 ASP A N 1
ATOM 850 C CA . ASP A 1 113 ? -12.614 -10.593 27.980 1.00 94.38 113 ASP A CA 1
ATOM 851 C C . ASP A 1 113 ? -14.148 -10.645 28.079 1.00 94.38 113 ASP A C 1
ATOM 853 O O . ASP A 1 113 ? -14.748 -11.720 28.076 1.00 94.38 113 ASP A O 1
ATOM 857 N N . SER A 1 114 ? -14.796 -9.480 28.120 1.00 94.56 114 SER A N 1
ATOM 858 C CA . SER A 1 114 ? -16.253 -9.324 28.182 1.00 94.56 114 SER A CA 1
ATOM 859 C C . SER A 1 114 ? -16.912 -9.048 26.825 1.00 94.56 114 SER A C 1
ATOM 861 O O . SER A 1 114 ? -18.130 -8.871 26.762 1.00 94.56 114 SER A O 1
ATOM 863 N N . LEU A 1 115 ? -16.136 -8.996 25.739 1.00 97.00 115 LEU A N 1
ATOM 864 C CA . LEU A 1 115 ? -16.615 -8.545 24.436 1.00 97.00 115 LEU A CA 1
ATOM 865 C C . LEU A 1 115 ? -17.007 -9.711 23.530 1.00 97.00 115 LEU A C 1
ATOM 867 O O . LEU A 1 115 ? -16.392 -10.779 23.525 1.00 97.00 115 LEU A O 1
ATOM 871 N N . ALA A 1 116 ? -18.016 -9.490 22.688 1.00 96.62 116 ALA A N 1
ATOM 872 C CA . ALA A 1 116 ? -18.462 -10.498 21.736 1.00 96.62 116 ALA A CA 1
ATOM 873 C C . ALA A 1 116 ? -17.471 -10.599 20.567 1.00 96.62 116 ALA A C 1
ATOM 875 O O . ALA A 1 116 ? -17.290 -9.639 19.817 1.00 96.62 116 ALA A O 1
ATOM 876 N N . TYR A 1 117 ? -16.841 -11.760 20.380 1.00 98.00 117 TYR A N 1
ATOM 877 C CA . TYR A 1 117 ? -15.980 -11.993 19.220 1.00 98.00 117 TYR A CA 1
ATOM 878 C C . TYR A 1 117 ? -16.797 -11.955 17.920 1.00 98.00 117 TYR A C 1
ATOM 880 O O . TYR A 1 117 ? -17.833 -12.611 17.812 1.00 98.00 117 TYR A O 1
ATOM 888 N N . LEU A 1 118 ? -16.324 -11.184 16.939 1.00 97.44 118 LEU A N 1
ATOM 889 C CA . LEU A 1 118 ? -17.007 -10.965 15.664 1.00 97.44 118 LEU A CA 1
ATOM 890 C C . LEU A 1 118 ? -16.340 -11.714 14.504 1.00 97.44 118 LEU A C 1
ATOM 892 O O . LEU A 1 118 ? -17.032 -12.156 13.591 1.00 97.44 118 LEU A O 1
ATOM 896 N N . GLY A 1 119 ? -15.012 -11.857 14.524 1.00 97.69 119 GLY A N 1
ATOM 897 C CA . GLY A 1 119 ? -14.276 -12.555 13.470 1.00 97.69 119 GLY A CA 1
ATOM 898 C C . GLY A 1 119 ? -12.852 -12.048 13.270 1.00 97.69 119 GLY A C 1
ATOM 899 O O . GLY A 1 119 ? -12.260 -11.426 14.152 1.00 97.69 119 GLY A O 1
ATOM 900 N N . GLU A 1 120 ? -12.293 -12.324 12.094 1.00 97.62 120 GLU A N 1
ATOM 901 C CA . GLU A 1 120 ? -10.958 -11.883 11.689 1.00 97.62 120 GLU A CA 1
ATOM 902 C C . GLU A 1 120 ? -11.018 -11.159 10.339 1.00 97.62 120 GLU A C 1
ATOM 904 O O . GLU A 1 120 ? -11.741 -11.564 9.429 1.00 97.62 120 GLU A O 1
ATOM 909 N N . VAL A 1 121 ? -10.233 -10.091 10.214 1.00 96.69 121 VAL A N 1
ATOM 910 C CA . VAL A 1 121 ? -9.990 -9.358 8.974 1.00 96.69 121 VAL A CA 1
ATOM 911 C C . VAL A 1 121 ? -8.521 -9.514 8.607 1.00 96.69 121 VAL A C 1
ATOM 913 O O . VAL A 1 121 ? -7.631 -9.187 9.393 1.00 96.69 121 VAL A O 1
ATOM 916 N N . HIS A 1 122 ? -8.269 -9.982 7.389 1.00 96.69 122 HIS A N 1
ATOM 917 C CA . HIS A 1 122 ? -6.927 -10.095 6.828 1.00 96.69 122 HIS A CA 1
ATOM 918 C C . HIS A 1 122 ? -6.700 -8.988 5.798 1.00 96.69 122 HIS A C 1
ATOM 920 O O . HIS A 1 122 ? -7.469 -8.850 4.847 1.00 96.69 122 HIS A O 1
ATOM 926 N N . HIS A 1 123 ? -5.653 -8.184 5.988 1.00 94.19 123 HIS A N 1
ATOM 927 C CA . HIS A 1 123 ? -5.318 -7.087 5.087 1.00 94.19 123 HIS A CA 1
ATOM 928 C C . HIS A 1 123 ? -3.821 -7.029 4.780 1.00 94.19 123 HIS A C 1
ATOM 930 O O . HIS A 1 123 ? -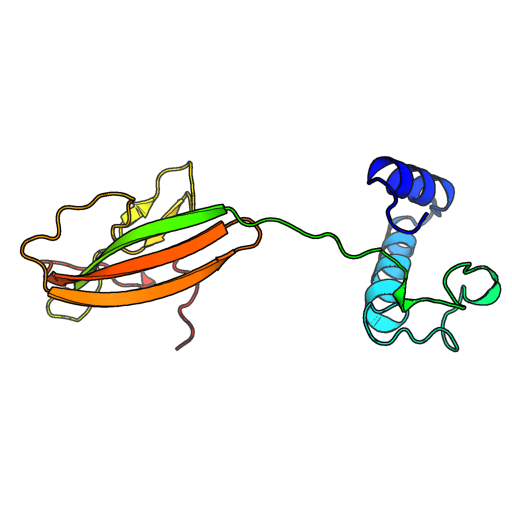2.968 -7.004 5.667 1.00 94.19 123 HIS A O 1
ATOM 936 N N . VAL A 1 124 ? -3.490 -6.955 3.493 1.00 93.12 124 VAL A N 1
ATOM 937 C CA . VAL A 1 124 ? -2.110 -7.024 3.014 1.00 93.12 124 VAL A CA 1
ATOM 938 C C . VAL A 1 124 ? -1.653 -5.657 2.516 1.00 93.12 124 VAL A C 1
ATOM 940 O O . VAL A 1 124 ? -2.142 -5.156 1.508 1.00 93.12 124 VAL A O 1
ATOM 943 N N . LEU A 1 125 ? -0.636 -5.101 3.173 1.00 91.38 125 LEU A N 1
ATOM 944 C CA . LEU A 1 125 ? 0.064 -3.888 2.753 1.00 91.38 125 LEU A CA 1
ATOM 945 C C . LEU A 1 125 ? 1.388 -4.229 2.053 1.00 91.38 125 LEU A C 1
ATOM 947 O O . LEU A 1 125 ? 1.902 -5.350 2.119 1.00 91.38 125 LEU A O 1
ATOM 951 N N . SER A 1 126 ? 2.017 -3.223 1.441 1.00 90.00 126 SER A N 1
ATOM 952 C CA . SER A 1 126 ? 3.319 -3.363 0.766 1.00 90.00 126 SER A CA 1
ATOM 953 C C . SER A 1 126 ? 4.416 -3.963 1.658 1.00 90.00 126 SER A C 1
ATOM 955 O O . SER A 1 126 ? 5.280 -4.692 1.173 1.00 90.00 126 SER A O 1
ATOM 957 N N . HIS A 1 127 ? 4.387 -3.669 2.963 1.00 89.81 127 HIS A N 1
ATOM 958 C CA . HIS A 1 127 ? 5.433 -4.050 3.925 1.00 89.81 127 HIS A CA 1
ATOM 959 C C . HIS A 1 127 ? 4.915 -4.825 5.143 1.00 89.81 127 HIS A C 1
ATOM 961 O O . HIS A 1 127 ? 5.706 -5.207 6.016 1.00 89.81 127 HIS A O 1
ATOM 967 N N . ARG A 1 128 ? 3.598 -5.020 5.243 1.00 92.88 128 ARG A N 1
ATOM 968 C CA . ARG A 1 128 ? 2.933 -5.616 6.404 1.00 92.88 128 ARG A CA 1
ATOM 969 C C . ARG A 1 128 ? 1.856 -6.582 5.953 1.00 92.88 128 ARG A C 1
ATOM 971 O O . ARG A 1 128 ? 1.233 -6.374 4.918 1.00 92.88 128 ARG A O 1
ATOM 978 N N . ASP A 1 129 ? 1.675 -7.617 6.748 1.00 95.56 129 ASP A N 1
ATOM 979 C CA . ASP A 1 129 ? 0.633 -8.614 6.575 1.00 95.56 129 ASP A CA 1
ATOM 980 C C . ASP A 1 129 ? -0.218 -8.609 7.848 1.00 95.56 129 ASP A C 1
ATOM 982 O O . ASP A 1 129 ? 0.248 -9.072 8.891 1.00 95.56 129 ASP A O 1
ATOM 986 N N . MET A 1 130 ? -1.364 -7.925 7.808 1.00 96.12 130 MET A N 1
ATOM 987 C CA . MET A 1 130 ? -2.172 -7.604 8.986 1.00 96.12 130 MET A CA 1
ATOM 988 C C . MET A 1 130 ? -3.259 -8.650 9.198 1.00 96.12 130 MET A C 1
ATOM 990 O O . MET A 1 130 ? -4.148 -8.796 8.363 1.00 96.12 130 MET A O 1
ATOM 994 N N . HIS A 1 131 ? -3.221 -9.308 10.348 1.00 97.81 131 HIS A N 1
ATOM 995 C CA . HIS A 1 131 ? -4.251 -10.219 10.833 1.00 97.81 131 HIS A CA 1
ATOM 996 C C . HIS A 1 131 ? -4.947 -9.563 12.018 1.00 97.81 131 HIS A C 1
ATOM 998 O O . HIS A 1 131 ? -4.342 -9.378 13.071 1.00 97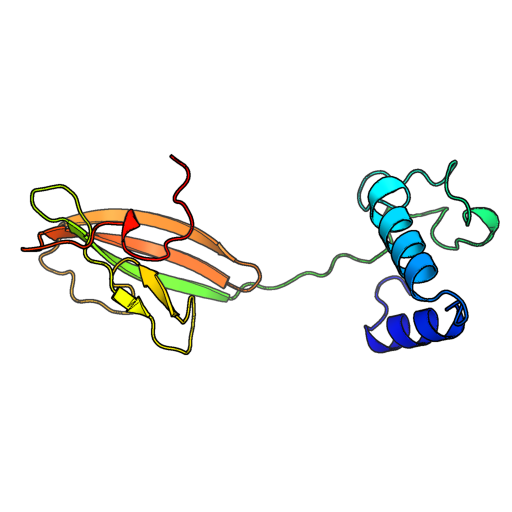.81 131 HIS A O 1
ATOM 1004 N N . ILE A 1 132 ? -6.195 -9.145 11.836 1.00 97.94 132 ILE A N 1
ATOM 1005 C CA . ILE A 1 132 ? -6.916 -8.325 12.807 1.00 97.94 132 ILE A CA 1
ATOM 1006 C C . ILE A 1 132 ? -8.082 -9.137 13.349 1.00 97.94 132 ILE A C 1
ATOM 1008 O O . ILE A 1 132 ? -9.057 -9.376 12.644 1.00 97.94 132 ILE A O 1
ATOM 1012 N N . ARG A 1 133 ? -8.011 -9.537 14.615 1.00 98.38 133 ARG A N 1
ATOM 1013 C CA . ARG A 1 133 ? -9.150 -10.138 15.316 1.00 98.38 133 ARG A CA 1
ATOM 1014 C C . ARG A 1 133 ? -10.076 -9.029 15.801 1.00 98.38 133 ARG A C 1
ATOM 1016 O O . ARG A 1 133 ? -9.604 -8.027 16.335 1.00 98.38 133 ARG A O 1
ATOM 1023 N N . VAL A 1 134 ? -11.376 -9.193 15.594 1.00 98.38 134 VAL A N 1
ATOM 1024 C CA . VAL A 1 134 ? -12.378 -8.153 15.830 1.00 98.38 134 VAL A CA 1
ATOM 1025 C C . VAL A 1 134 ? -13.361 -8.610 16.896 1.00 98.38 134 VAL A C 1
ATOM 1027 O O . VAL A 1 134 ? -13.929 -9.699 16.807 1.00 98.38 134 VAL A O 1
ATOM 1030 N N . TRP A 1 135 ? -13.591 -7.741 17.871 1.00 98.44 135 TRP A N 1
ATOM 1031 C CA . TRP A 1 135 ? -14.635 -7.863 18.878 1.00 98.44 135 TRP A CA 1
ATOM 1032 C C . TRP A 1 135 ? -15.634 -6.727 18.721 1.00 98.44 135 TRP A C 1
ATOM 1034 O O . TRP A 1 135 ? -15.299 -5.658 18.212 1.00 98.44 135 TRP A O 1
ATOM 1044 N N . LYS A 1 136 ? -16.868 -6.969 19.147 1.00 97.12 136 LYS A N 1
ATOM 1045 C CA . LYS A 1 136 ? -17.963 -6.011 19.104 1.00 97.12 136 LYS A CA 1
ATOM 1046 C C . LYS A 1 136 ? -18.344 -5.581 20.513 1.00 97.12 136 LYS A C 1
ATOM 1048 O O . LYS A 1 136 ? -18.425 -6.409 21.418 1.00 97.12 136 LYS A O 1
ATOM 1053 N N . ASP A 1 137 ? -18.650 -4.298 20.635 1.00 96.31 137 ASP A N 1
ATOM 1054 C CA . ASP A 1 137 ? -19.202 -3.682 21.836 1.00 96.31 137 ASP A CA 1
ATOM 1055 C C . ASP A 1 137 ? -20.187 -2.560 21.452 1.00 96.31 137 ASP A C 1
ATOM 1057 O O . ASP A 1 137 ? -20.417 -2.283 20.267 1.00 96.31 137 ASP A O 1
ATOM 1061 N N . VAL A 1 138 ? -20.785 -1.919 22.449 1.00 96.12 138 VAL A N 1
ATOM 1062 C CA . VAL A 1 138 ? -21.639 -0.742 22.294 1.00 96.12 138 VAL A CA 1
ATOM 1063 C C . VAL A 1 138 ? -20.945 0.506 22.834 1.00 96.12 138 VAL A C 1
ATOM 1065 O O . VAL A 1 138 ? -20.126 0.438 23.744 1.00 96.12 138 VAL A O 1
ATOM 1068 N N . VAL A 1 139 ? -21.272 1.665 22.269 1.00 95.88 139 VAL A N 1
ATOM 1069 C CA . VAL A 1 139 ? -20.842 2.975 22.782 1.00 95.88 139 VAL A CA 1
ATOM 1070 C C . VAL A 1 139 ? -22.049 3.901 22.889 1.00 95.88 139 VAL A C 1
ATOM 1072 O O . VAL A 1 139 ? -23.019 3.747 22.152 1.00 95.88 139 VAL A O 1
ATOM 1075 N N . GLU A 1 140 ? -22.012 4.861 23.811 1.00 95.75 140 GLU A N 1
ATOM 1076 C CA . GLU A 1 140 ? -23.122 5.799 24.018 1.00 95.75 140 GLU A CA 1
ATOM 1077 C C . GLU A 1 140 ? -23.339 6.719 22.805 1.00 95.75 140 GLU A C 1
ATOM 1079 O O . GLU A 1 140 ? -24.469 6.901 22.353 1.00 95.75 140 GLU A O 1
ATOM 1084 N N . SER A 1 141 ? -22.255 7.261 22.240 1.00 95.44 141 SER A N 1
ATOM 1085 C CA . SER A 1 141 ? -22.298 8.122 21.057 1.00 95.44 141 SER A CA 1
ATOM 1086 C C . SER A 1 141 ? -21.165 7.785 20.094 1.00 95.44 141 SER A C 1
ATOM 1088 O O . SER A 1 141 ? -19.992 7.911 20.438 1.00 95.44 141 SER A O 1
ATOM 1090 N N . GLY A 1 142 ? -21.525 7.405 18.868 1.00 94.38 142 GLY A N 1
ATOM 1091 C CA . GLY A 1 142 ? -20.590 7.195 17.769 1.00 94.38 142 GLY A CA 1
ATOM 1092 C C . GLY A 1 142 ? -20.284 8.486 17.008 1.00 94.38 142 GLY A C 1
ATOM 1093 O O . GLY A 1 142 ? -20.889 9.538 17.237 1.00 94.38 142 GLY A O 1
ATOM 1094 N N . VAL A 1 143 ? -19.349 8.388 16.068 1.00 94.94 143 VAL A N 1
ATOM 1095 C CA . VAL A 1 143 ? -18.947 9.451 15.142 1.00 94.94 143 VAL A CA 1
ATOM 1096 C C . VAL A 1 143 ? -19.593 9.182 13.782 1.00 94.94 143 VAL A C 1
ATOM 1098 O O . VAL A 1 143 ? -19.494 8.062 13.280 1.00 94.94 143 VAL A O 1
ATOM 1101 N N . ASP A 1 144 ? -20.229 10.188 13.163 1.00 93.19 144 ASP A N 1
ATOM 1102 C CA . ASP A 1 144 ? -20.711 10.065 11.777 1.00 93.19 144 ASP A CA 1
ATOM 1103 C C . ASP A 1 144 ? -19.498 9.797 10.863 1.00 93.19 144 ASP A C 1
ATOM 1105 O O . ASP A 1 144 ? -18.610 10.649 10.760 1.00 93.19 144 ASP A O 1
ATOM 1109 N N . PRO A 1 145 ? -19.432 8.649 10.164 1.00 89.94 145 PRO A N 1
ATOM 1110 C CA . PRO A 1 145 ? -18.312 8.328 9.279 1.00 89.94 145 PRO A CA 1
ATOM 1111 C C . PRO A 1 145 ? -18.044 9.392 8.203 1.00 89.94 145 PRO A C 1
ATOM 1113 O O . PRO A 1 145 ? -16.928 9.491 7.700 1.00 89.94 145 PRO A O 1
ATOM 1116 N N . ARG A 1 146 ? -19.048 10.204 7.849 1.00 89.06 146 ARG A N 1
ATOM 1117 C CA . ARG A 1 146 ? -18.940 11.276 6.846 1.00 89.06 146 ARG A CA 1
ATOM 1118 C C . ARG A 1 146 ? -18.410 12.588 7.419 1.00 89.06 146 ARG A C 1
ATOM 1120 O O . ARG A 1 146 ? -18.037 13.466 6.647 1.00 89.06 146 ARG A O 1
ATOM 1127 N N . SER A 1 147 ? -18.396 12.752 8.744 1.00 90.94 147 SER A N 1
ATOM 1128 C CA . SER A 1 147 ? -17.885 13.969 9.388 1.00 90.94 147 SER A CA 1
ATOM 1129 C C . SER A 1 147 ? -16.376 13.942 9.618 1.00 90.94 147 SER A C 1
ATOM 1131 O O . SER A 1 147 ? -15.811 14.946 10.044 1.00 90.94 147 SER A O 1
ATOM 1133 N N . VAL A 1 148 ? -15.717 12.810 9.361 1.00 90.44 148 VAL A N 1
ATOM 1134 C CA . VAL A 1 148 ? -14.261 12.672 9.454 1.00 90.44 148 VAL A CA 1
ATOM 1135 C C . VAL A 1 148 ? -13.691 12.139 8.136 1.00 90.44 148 VAL A C 1
ATOM 1137 O O . VAL A 1 148 ? -14.404 11.462 7.395 1.00 90.44 148 VAL A O 1
ATOM 1140 N N . PRO A 1 149 ? -12.415 12.417 7.809 1.00 84.00 149 PRO A N 1
ATOM 1141 C CA . PRO A 1 149 ? -11.789 11.908 6.594 1.00 84.00 149 PRO A CA 1
ATOM 1142 C C . PRO A 1 149 ? -11.516 10.403 6.724 1.00 84.00 149 PRO A C 1
ATOM 1144 O O . PRO A 1 149 ? -10.414 9.972 7.068 1.00 84.00 149 PRO A O 1
ATOM 1147 N N . LEU A 1 150 ? -12.533 9.584 6.471 1.00 79.12 150 LEU A N 1
ATOM 1148 C CA . LEU A 1 150 ? -12.340 8.174 6.168 1.00 79.12 150 LEU A CA 1
ATOM 1149 C C . LEU A 1 150 ? -11.984 8.044 4.689 1.00 79.12 150 LEU A C 1
ATOM 1151 O O . LEU A 1 150 ? -12.531 8.747 3.838 1.00 79.12 150 LEU A O 1
ATOM 1155 N N . SER A 1 151 ? -11.075 7.117 4.376 1.00 63.31 151 SER A N 1
ATOM 1156 C CA . SER A 1 151 ? -11.052 6.578 3.015 1.00 63.31 151 SER A CA 1
ATOM 1157 C C . SER A 1 151 ? -12.448 6.022 2.766 1.00 63.31 151 SER A C 1
ATOM 1159 O O . SER A 1 151 ? -12.974 5.322 3.631 1.00 63.31 151 SER A O 1
ATOM 1161 N N . SER A 1 152 ? -13.087 6.433 1.671 1.00 51.47 152 SER A N 1
ATOM 1162 C CA . SER A 1 152 ? -14.426 5.975 1.315 1.00 51.47 152 SER A CA 1
ATOM 1163 C C . SER A 1 152 ? -14.448 4.454 1.420 1.00 51.47 152 SER A C 1
ATOM 1165 O O . SER A 1 152 ? -13.785 3.773 0.641 1.00 51.47 152 SER A O 1
ATOM 1167 N N . LEU A 1 153 ? -15.131 3.933 2.441 1.00 50.78 153 LEU A N 1
ATOM 1168 C CA . LEU A 1 153 ? -15.493 2.527 2.489 1.00 50.78 153 LEU A CA 1
ATOM 1169 C C . LEU A 1 153 ? -16.415 2.360 1.288 1.00 50.78 153 LEU A C 1
ATOM 1171 O O . LEU A 1 153 ? -17.498 2.943 1.292 1.00 50.78 153 LEU A O 1
ATOM 1175 N N . ASP A 1 154 ? -15.928 1.709 0.232 1.00 38.38 154 ASP A N 1
ATOM 1176 C CA . ASP A 1 154 ? -16.725 1.436 -0.960 1.00 38.38 154 ASP A CA 1
ATOM 1177 C C . ASP A 1 154 ? -18.055 0.813 -0.505 1.00 38.38 154 ASP A C 1
ATOM 1179 O O . ASP A 1 154 ? -18.068 -0.226 0.164 1.00 38.38 154 ASP A O 1
ATOM 1183 N N . VAL A 1 155 ? -19.148 1.532 -0.781 1.00 36.03 155 VAL A N 1
ATOM 1184 C CA . VAL A 1 155 ? -20.533 1.093 -0.558 1.00 36.03 155 VAL A CA 1
ATOM 1185 C C . VAL A 1 155 ? -20.953 0.214 -1.724 1.00 36.03 155 VAL A C 1
ATOM 1187 O O . VAL A 1 155 ? -20.672 0.615 -2.877 1.00 36.03 155 VAL A O 1
#

Solvent-accessible surface area (backbone atoms only — not comparable to full-atom values): 9396 Å² total; per-residue (Å²): 127,48,74,70,51,71,68,60,52,49,58,50,49,64,74,69,54,48,74,94,48,47,66,61,45,53,50,52,56,52,49,39,41,69,76,30,62,32,84,87,73,49,41,58,91,78,36,94,59,46,91,79,43,85,48,68,89,52,48,80,54,50,66,48,85,82,85,77,83,55,48,78,41,70,33,34,32,46,48,26,30,17,94,87,66,28,35,46,64,45,70,38,54,90,59,76,85,65,42,60,39,58,37,52,57,67,38,77,76,71,96,51,92,90,44,49,78,72,51,76,48,80,49,81,54,96,59,32,37,36,40,32,39,34,28,39,52,74,40,91,72,41,44,62,70,84,81,48,84,55,79,80,73,86,126

Nearest PDB structures (foldseek):
  8dwe-assembly1_A  TM=8.146E-01  e=1.757E-09  Geobacillus stearothermophilus
  8dwf-assembly1_A  TM=8.070E-01  e=4.008E-09  Geobacillus stearothermophilus
  8dwe-assembly2_D  TM=7.974E-01  e=3.530E-09  Geobacillus stearothermophilus
  8dwf-assembly2_D  TM=8.064E-01  e=5.863E-09  Geobacillus stearothermophilus
  1rrs-assembly1_A  TM=7.756E-01  e=3.761E-09  Geobacillus stearothermophilus

Sequence (155 aa):
DASPSPPSVQSWADAVLWSPDAGNWNQAVMELGATICTPKSPKCTLCPIASSCKGKKEPARYPAPILRRKKRLDLMCILRLDARGWPELVQRDATGILAGMWGPVMGETLDVDSLAYLGEVHHVLSHRDMHIRVWKDVVESGVDPRSVPLSSLDV